Protein AF-A0A5E4B101-F1 (afdb_monomer_lite)

Organism: Marmota monax (NCBI:txid9995)

Foldseek 3Di:
DVVVVVVVVVVVVVVVVVVVVVVVVVVVVVVVVVVVVVVVVVVVVVVVVVVVVVVVVVVVVVVVVVVVVVVVLVVVLVVQLVVVVVVLVVQQVCVVVVNDPHDDDEDDPDDPPDPHYSVVVVVVVVVVD

Structure (mmCIF, N/CA/C/O backbone):
data_AF-A0A5E4B101-F1
#
_entry.id   AF-A0A5E4B101-F1
#
loop_
_atom_site.group_PDB
_atom_site.id
_atom_site.type_symbol
_atom_site.label_atom_id
_atom_site.label_alt_id
_atom_site.label_comp_id
_atom_site.label_asym_id
_atom_site.label_entity_id
_atom_site.label_seq_id
_atom_site.pdbx_PDB_ins_code
_atom_site.Cartn_x
_atom_site.Cartn_y
_atom_site.Cartn_z
_atom_site.occupancy
_atom_site.B_iso_or_equiv
_atom_site.auth_seq_id
_atom_site.auth_comp_id
_atom_site.auth_asym_id
_atom_site.auth_atom_id
_atom_site.pdbx_PDB_model_num
ATOM 1 N N . MET A 1 1 ? -40.499 -7.608 76.705 1.00 56.25 1 MET A N 1
ATOM 2 C CA . MET A 1 1 ? -39.881 -8.618 75.822 1.00 56.25 1 MET A CA 1
ATOM 3 C C . MET A 1 1 ? -40.476 -8.658 74.412 1.00 56.25 1 MET A C 1
ATOM 5 O O . MET A 1 1 ? -39.725 -8.412 73.486 1.00 56.25 1 MET A O 1
ATOM 9 N N . THR A 1 2 ? -41.776 -8.903 74.191 1.00 72.38 2 THR A N 1
ATOM 10 C CA . THR A 1 2 ? -42.347 -9.002 72.820 1.00 72.38 2 THR A CA 1
ATOM 11 C C . THR A 1 2 ? -42.351 -7.686 72.033 1.00 72.38 2 THR A C 1
ATOM 13 O O . THR A 1 2 ? -41.928 -7.668 70.885 1.00 72.38 2 THR A O 1
ATOM 16 N N . LYS A 1 3 ? -42.732 -6.563 72.658 1.00 76.56 3 LYS A N 1
ATOM 17 C CA . LYS A 1 3 ? -42.756 -5.248 71.983 1.00 76.56 3 LYS A CA 1
ATOM 18 C C . LYS A 1 3 ? -41.372 -4.736 71.573 1.00 76.56 3 LYS A C 1
ATOM 20 O O . LYS A 1 3 ? -41.227 -4.148 70.511 1.00 76.56 3 LYS A O 1
ATOM 25 N N . GLU A 1 4 ? -40.358 -4.956 72.405 1.00 79.75 4 GLU A N 1
ATOM 26 C CA . GLU A 1 4 ? -38.982 -4.528 72.112 1.00 79.75 4 GLU A CA 1
ATOM 27 C C . GLU A 1 4 ? -38.409 -5.320 70.933 1.00 79.75 4 GLU A C 1
ATOM 29 O O . GLU A 1 4 ? -37.844 -4.733 70.014 1.00 79.75 4 GLU A O 1
ATOM 34 N N . PHE A 1 5 ? -38.661 -6.631 70.900 1.00 84.88 5 PHE A N 1
ATOM 35 C CA . PHE A 1 5 ? -38.284 -7.489 69.780 1.00 84.88 5 PHE A CA 1
ATOM 36 C C . PHE A 1 5 ? -38.975 -7.078 68.470 1.00 84.88 5 PHE A C 1
ATOM 38 O O . PHE A 1 5 ? -38.317 -6.950 67.442 1.00 84.88 5 PHE A O 1
ATOM 45 N N . GLU A 1 6 ? -40.278 -6.788 68.497 1.00 86.81 6 GLU A N 1
ATOM 46 C CA . GLU A 1 6 ? -41.008 -6.288 67.322 1.00 86.81 6 GLU A CA 1
ATOM 47 C C . GLU A 1 6 ? -40.441 -4.953 66.810 1.00 86.81 6 GLU A C 1
ATOM 49 O O . GLU A 1 6 ? -40.300 -4.759 65.600 1.00 86.81 6 GLU A O 1
ATOM 54 N N . THR A 1 7 ? -40.046 -4.046 67.713 1.00 87.94 7 THR A N 1
ATOM 55 C CA . THR A 1 7 ? -39.425 -2.774 67.313 1.00 87.94 7 THR A CA 1
ATOM 56 C C . THR A 1 7 ? -38.024 -2.946 66.726 1.00 87.94 7 THR A C 1
ATOM 58 O O . THR A 1 7 ? -37.683 -2.257 65.766 1.00 87.94 7 THR A O 1
ATOM 61 N N . GLU A 1 8 ? -37.219 -3.865 67.261 1.00 88.12 8 GLU A N 1
ATOM 62 C CA . GLU A 1 8 ? -35.895 -4.214 66.730 1.00 88.12 8 GLU A CA 1
ATOM 63 C C . GLU A 1 8 ? -36.005 -4.816 65.322 1.00 88.12 8 GLU A C 1
ATOM 65 O O . GLU A 1 8 ? -35.317 -4.376 64.399 1.00 88.12 8 GLU A O 1
ATOM 70 N N . VAL A 1 9 ? -36.934 -5.757 65.125 1.00 91.19 9 VAL A N 1
ATOM 71 C CA . VAL A 1 9 ? -37.197 -6.377 63.818 1.00 91.19 9 VAL A CA 1
ATOM 72 C C . VAL A 1 9 ? -37.656 -5.335 62.798 1.00 91.19 9 VAL A C 1
ATOM 74 O O . VAL A 1 9 ? -37.149 -5.315 61.676 1.00 91.19 9 VAL A O 1
ATOM 77 N N . SER A 1 10 ? -38.558 -4.426 63.180 1.00 91.12 10 SER A N 1
ATOM 78 C CA . SER A 1 10 ? -39.012 -3.352 62.290 1.00 91.12 10 SER A CA 1
ATOM 79 C C . SER A 1 10 ? -37.872 -2.410 61.893 1.00 91.12 10 SER A C 1
ATOM 81 O O . SER A 1 10 ? -37.790 -2.019 60.730 1.00 91.12 10 SER A O 1
ATOM 83 N N . LYS A 1 11 ? -36.976 -2.058 62.825 1.00 92.31 11 LYS A N 1
ATOM 84 C CA . LYS A 1 11 ? -35.799 -1.224 62.527 1.00 92.31 11 LYS A CA 1
ATOM 85 C C . LYS A 1 11 ? -34.846 -1.920 61.560 1.00 92.31 11 LYS A C 1
ATOM 87 O O . LYS A 1 11 ? -34.410 -1.298 60.596 1.00 92.31 11 LYS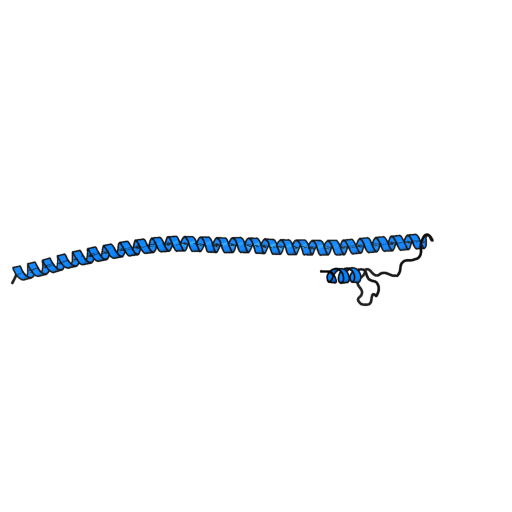 A O 1
ATOM 92 N N . LEU A 1 12 ? -34.569 -3.207 61.775 1.00 92.50 12 LEU A N 1
ATOM 93 C CA . LEU A 1 12 ? -33.727 -4.012 60.884 1.00 92.50 12 LEU A CA 1
ATOM 94 C C . LEU A 1 12 ? -34.311 -4.105 59.471 1.00 92.50 12 LEU A C 1
ATOM 96 O O . LEU A 1 12 ? -33.586 -3.936 58.493 1.00 92.50 12 LEU A O 1
ATOM 100 N N . GLN A 1 13 ? -35.623 -4.318 59.345 1.00 92.19 13 GLN A N 1
ATOM 101 C CA . GLN A 1 13 ? -36.295 -4.336 58.044 1.00 92.19 13 GLN A CA 1
ATOM 102 C C . GLN A 1 13 ? -36.199 -2.983 57.335 1.00 92.19 13 GLN A C 1
ATOM 104 O O . GLN A 1 13 ? -35.912 -2.925 56.141 1.00 92.19 13 GLN A O 1
ATOM 109 N N . GLN A 1 14 ? -36.402 -1.888 58.066 1.00 93.50 14 GLN A N 1
ATOM 110 C CA . GLN A 1 14 ? -36.342 -0.539 57.511 1.00 93.50 14 GLN A CA 1
ATOM 111 C C . GLN A 1 14 ? -34.921 -0.174 57.056 1.00 93.50 14 GLN A C 1
ATOM 113 O O . GLN A 1 14 ? -34.746 0.371 55.967 1.00 93.50 14 GLN A O 1
ATOM 118 N N . GLN A 1 15 ? -33.910 -0.568 57.833 1.00 93.75 15 GLN A N 1
ATOM 119 C CA . GLN A 1 15 ? -32.498 -0.435 57.479 1.00 93.75 15 GLN A CA 1
ATOM 120 C C . GLN A 1 15 ? -32.153 -1.239 56.214 1.00 93.75 15 GLN A C 1
ATOM 122 O O . GLN A 1 15 ? -31.582 -0.692 55.272 1.00 93.75 15 GLN A O 1
ATOM 127 N N . ALA A 1 16 ? -32.592 -2.500 56.131 1.00 93.25 16 ALA A N 1
ATOM 128 C CA . ALA A 1 16 ? -32.376 -3.349 54.959 1.00 93.25 16 ALA A CA 1
ATOM 129 C C . ALA A 1 16 ? -33.061 -2.811 53.687 1.00 93.25 16 ALA A C 1
ATOM 131 O O . ALA A 1 16 ? -32.557 -3.006 52.577 1.00 93.25 16 ALA A O 1
ATOM 132 N N . ILE A 1 17 ? -34.205 -2.129 53.821 1.00 94.69 17 ILE A N 1
ATOM 133 C CA . ILE A 1 17 ? -34.883 -1.454 52.704 1.00 94.69 17 ILE A CA 1
ATOM 134 C C . ILE A 1 17 ? -34.060 -0.255 52.224 1.00 94.69 17 ILE A C 1
ATOM 136 O O . ILE A 1 17 ? -33.865 -0.108 51.018 1.00 94.69 17 ILE A O 1
ATOM 140 N N . ILE A 1 18 ? -33.563 0.577 53.143 1.00 94.00 18 ILE A N 1
ATOM 141 C CA . ILE A 1 18 ? -32.734 1.746 52.813 1.00 94.00 18 ILE A CA 1
ATOM 142 C C . ILE A 1 18 ? -31.443 1.307 52.112 1.00 94.00 18 ILE A C 1
ATOM 144 O O . ILE A 1 18 ? -31.097 1.852 51.065 1.00 94.00 18 ILE A O 1
ATOM 148 N N . GLU A 1 19 ? -30.772 0.278 52.629 1.00 93.69 19 GLU A N 1
ATOM 149 C CA . GLU A 1 19 ? -29.553 -0.273 52.027 1.00 93.69 19 GLU A CA 1
ATOM 150 C C . GLU A 1 19 ? -29.812 -0.866 50.637 1.00 93.69 19 GLU A C 1
ATOM 152 O O . GLU A 1 19 ? -29.058 -0.597 49.702 1.00 93.69 19 GLU A O 1
ATOM 157 N N . ASN A 1 20 ? -30.920 -1.590 50.443 1.00 94.38 20 ASN A N 1
ATOM 158 C CA . ASN A 1 20 ? -31.303 -2.076 49.114 1.00 94.38 20 ASN A CA 1
ATOM 159 C C . ASN A 1 20 ? -31.615 -0.941 48.133 1.00 94.38 20 ASN A C 1
ATOM 161 O O . ASN A 1 20 ? -31.292 -1.044 46.950 1.00 94.38 20 ASN A O 1
ATOM 165 N N . GLN A 1 21 ? -32.261 0.133 48.590 1.00 93.94 21 GLN A N 1
ATOM 166 C CA . GLN A 1 21 ? -32.548 1.296 47.748 1.00 93.94 21 GLN A CA 1
ATOM 167 C C . GLN A 1 21 ? -31.261 2.021 47.343 1.00 93.94 21 GLN A C 1
ATOM 169 O O . GLN A 1 21 ? -31.102 2.362 46.170 1.00 93.94 21 GLN A O 1
ATOM 174 N N . ALA A 1 22 ? -30.324 2.194 48.279 1.00 93.81 22 ALA A N 1
ATOM 175 C CA . ALA A 1 22 ? -29.003 2.743 47.991 1.00 93.81 22 ALA A CA 1
ATOM 176 C C . ALA A 1 22 ? -28.238 1.862 46.987 1.00 93.81 22 ALA A C 1
ATOM 178 O O . ALA A 1 22 ? -27.757 2.368 45.972 1.00 93.81 22 ALA A O 1
ATOM 179 N N . GLY A 1 23 ? -28.227 0.542 47.204 1.00 94.69 23 GLY A N 1
ATOM 180 C CA . GLY A 1 23 ? -27.598 -0.427 46.304 1.00 94.69 23 GLY A CA 1
ATOM 181 C C . GLY A 1 23 ? -28.196 -0.418 44.894 1.00 94.69 23 GLY A C 1
ATOM 182 O O . GLY A 1 23 ? -27.457 -0.437 43.912 1.00 94.69 23 GLY A O 1
ATOM 183 N N . ARG A 1 24 ? -29.526 -0.300 44.757 1.00 95.62 24 ARG A N 1
ATOM 184 C CA . ARG A 1 24 ? -30.178 -0.128 43.443 1.00 95.62 24 ARG A CA 1
ATOM 185 C C . ARG A 1 24 ? -29.699 1.136 42.730 1.00 95.62 24 ARG A C 1
ATOM 187 O O . ARG A 1 24 ? -29.355 1.071 41.555 1.00 95.62 24 ARG A O 1
ATOM 194 N N . GLY A 1 25 ? -29.605 2.255 43.448 1.00 95.94 25 GLY A N 1
ATOM 195 C CA . GLY A 1 25 ? -29.112 3.509 42.879 1.00 95.94 25 GLY A CA 1
ATOM 196 C C . GLY A 1 25 ? -27.656 3.433 42.402 1.00 95.94 25 GLY A C 1
ATOM 197 O O . GLY A 1 25 ? -27.294 4.077 41.418 1.00 95.94 25 GLY A O 1
ATOM 198 N N . GLU A 1 26 ? -26.809 2.647 43.065 1.00 96.31 26 GLU A N 1
ATOM 199 C CA . GLU A 1 26 ? -25.437 2.391 42.610 1.00 96.31 26 GLU A CA 1
ATOM 200 C C . GLU A 1 26 ? -25.390 1.490 41.374 1.00 96.31 26 GLU A C 1
ATOM 202 O O . GLU A 1 26 ? -24.656 1.792 40.431 1.00 96.31 26 GLU A O 1
ATOM 207 N N . ILE A 1 27 ? -26.210 0.436 41.337 1.00 97.06 27 ILE A N 1
ATOM 208 C CA . ILE A 1 27 ? -26.331 -0.448 40.171 1.00 97.06 27 ILE A CA 1
ATOM 209 C C . ILE A 1 27 ? -26.748 0.354 38.933 1.00 97.06 27 ILE A C 1
ATOM 211 O O . ILE A 1 27 ? -26.112 0.221 37.887 1.00 97.06 27 ILE A O 1
ATOM 215 N N . ASP A 1 28 ? -27.741 1.237 39.052 1.00 97.00 28 ASP A N 1
ATOM 216 C CA . ASP A 1 28 ? -28.213 2.065 37.936 1.00 97.00 28 ASP A CA 1
ATOM 217 C C . ASP A 1 28 ? -27.109 3.001 37.411 1.00 97.00 28 ASP A C 1
ATOM 219 O O . ASP A 1 28 ? -26.917 3.145 36.198 1.00 97.00 28 ASP A O 1
ATOM 223 N N . LYS A 1 29 ? -26.314 3.597 38.313 1.00 96.94 29 LYS A N 1
ATOM 224 C CA . LYS A 1 29 ? -25.160 4.434 37.940 1.00 96.94 29 LYS A CA 1
ATOM 225 C C . LYS A 1 29 ? -24.091 3.630 37.205 1.00 96.94 29 LYS A C 1
ATOM 227 O O . LYS A 1 29 ? -23.571 4.096 36.190 1.00 96.94 29 LYS A O 1
ATOM 232 N N . LEU A 1 30 ? -23.765 2.434 37.697 1.00 97.75 30 LEU A N 1
ATOM 233 C CA . LEU A 1 30 ? -22.778 1.553 37.070 1.00 97.75 30 LEU A CA 1
ATOM 234 C C . LEU A 1 30 ? -23.245 1.079 35.691 1.00 97.75 30 LEU A C 1
ATOM 236 O O . LEU A 1 30 ? -22.461 1.108 34.744 1.00 97.75 30 LEU A O 1
ATOM 240 N N . GLN A 1 31 ? -24.523 0.719 35.547 1.00 97.75 31 GLN A N 1
ATOM 241 C CA . GLN A 1 31 ? -25.110 0.363 34.254 1.00 97.75 31 GLN A CA 1
ATOM 242 C C . GLN A 1 31 ? -25.048 1.530 33.265 1.00 97.75 31 GLN A C 1
ATOM 244 O O . GLN A 1 31 ? -24.680 1.335 32.105 1.00 97.75 31 GLN A O 1
ATOM 249 N N . HIS A 1 32 ? -25.346 2.752 33.710 1.00 97.62 32 HIS A N 1
ATOM 250 C CA . HIS A 1 32 ? -25.237 3.932 32.857 1.00 97.62 32 HIS A CA 1
ATOM 251 C C . HIS A 1 32 ? -23.790 4.201 32.418 1.00 97.62 32 HIS A C 1
ATOM 253 O O . HIS A 1 32 ? -23.530 4.441 31.237 1.00 97.62 32 HIS A O 1
ATOM 259 N N . LEU A 1 33 ? -22.832 4.111 33.345 1.00 98.06 33 LEU A N 1
ATOM 260 C CA . LEU A 1 33 ? -21.409 4.282 33.045 1.00 98.06 33 LEU A CA 1
ATOM 261 C C . LEU A 1 33 ? -20.937 3.229 32.034 1.00 98.06 33 LEU A C 1
ATOM 263 O O . LEU A 1 33 ? -20.278 3.577 31.051 1.00 98.06 33 LEU A O 1
ATOM 267 N N . LEU A 1 34 ? -21.336 1.968 32.214 1.00 98.12 34 LEU A N 1
ATOM 268 C CA . LEU A 1 34 ? -21.021 0.886 31.285 1.00 98.12 34 LEU A CA 1
ATOM 269 C C . LEU A 1 34 ? -21.534 1.192 29.870 1.00 98.12 34 LEU A C 1
ATOM 271 O O . LEU A 1 34 ? -20.766 1.123 28.914 1.00 98.12 34 LEU A O 1
ATOM 275 N N . GLN A 1 35 ? -22.784 1.646 29.733 1.00 97.88 35 GLN A N 1
ATOM 276 C CA . GLN A 1 35 ? -23.349 2.035 28.435 1.00 97.88 35 GLN A CA 1
ATOM 277 C C . GLN A 1 35 ? -22.572 3.177 27.762 1.00 97.88 35 GLN A C 1
ATOM 279 O O . GLN A 1 35 ? -22.417 3.194 26.537 1.00 97.88 35 GLN A O 1
ATOM 284 N N . LEU A 1 36 ? -22.095 4.156 28.536 1.00 97.81 36 LEU A N 1
ATOM 285 C CA . LEU A 1 36 ? -21.259 5.237 28.009 1.00 97.81 36 LEU A CA 1
ATOM 286 C C . LEU A 1 36 ? -19.904 4.705 27.531 1.00 97.81 36 LEU A C 1
ATOM 288 O O . LEU A 1 36 ? -19.458 5.073 26.441 1.00 97.81 36 LEU A O 1
ATOM 292 N N . LYS A 1 37 ? -19.286 3.799 28.297 1.00 98.06 37 LYS A N 1
ATOM 293 C CA . LYS A 1 37 ? -18.019 3.160 27.924 1.00 98.06 37 LYS A CA 1
ATOM 294 C C . LYS A 1 37 ? -18.151 2.285 26.683 1.00 98.06 37 LYS A C 1
ATOM 296 O O . LYS A 1 37 ? -17.290 2.360 25.810 1.00 98.06 37 LYS A O 1
ATOM 301 N N . ASP A 1 38 ? -19.251 1.559 26.525 1.00 98.19 38 ASP A N 1
ATOM 302 C CA . ASP A 1 38 ? -19.522 0.789 25.308 1.00 98.19 38 ASP A CA 1
ATOM 303 C C . ASP A 1 38 ? -19.675 1.689 24.075 1.00 98.19 38 ASP A C 1
ATOM 305 O O . ASP A 1 38 ? -19.158 1.385 22.996 1.00 98.19 38 ASP A O 1
ATOM 309 N N . LYS A 1 39 ? -20.343 2.842 24.214 1.00 98.00 39 LYS A N 1
ATOM 310 C CA . LYS A 1 39 ? -20.458 3.828 23.125 1.00 98.00 39 LYS A CA 1
ATOM 311 C C . LYS A 1 39 ? -19.099 4.402 22.734 1.00 98.00 39 LYS A C 1
ATOM 313 O O . LYS A 1 39 ? -18.816 4.525 21.542 1.00 98.00 39 LYS A O 1
ATOM 318 N N . GLU A 1 40 ? -18.271 4.746 23.715 1.00 97.94 40 GLU A N 1
ATOM 319 C CA . GLU A 1 40 ? -16.906 5.230 23.496 1.00 97.94 40 GLU A CA 1
ATOM 320 C C . GLU A 1 40 ? -16.054 4.164 22.792 1.00 97.94 40 GLU A C 1
ATOM 322 O O . GLU A 1 40 ? -15.464 4.430 21.744 1.00 97.94 40 GLU A O 1
ATOM 327 N N . MET A 1 41 ? -16.098 2.925 23.280 1.00 97.75 41 MET A N 1
ATOM 328 C CA . MET A 1 41 ? -15.404 1.783 22.689 1.00 97.75 41 MET A CA 1
ATOM 329 C C . MET A 1 41 ? -15.816 1.550 21.232 1.00 97.75 41 MET A C 1
ATOM 331 O O . MET A 1 41 ? -14.975 1.325 20.363 1.00 97.75 41 MET A O 1
ATOM 335 N N . ASN A 1 42 ? -17.109 1.650 20.926 1.00 98.25 42 ASN A N 1
ATOM 336 C CA . ASN A 1 42 ? -17.601 1.510 19.557 1.00 98.25 42 ASN A CA 1
ATOM 337 C C . ASN A 1 42 ? -17.090 2.621 18.631 1.00 98.25 42 ASN A C 1
ATOM 339 O O . ASN A 1 42 ? -16.829 2.360 17.456 1.00 98.25 42 ASN A O 1
ATOM 343 N N . ARG A 1 43 ? -16.912 3.847 19.137 1.00 98.19 43 ARG A N 1
ATOM 344 C CA . ARG A 1 43 ? -16.289 4.937 18.369 1.00 98.19 43 ARG A CA 1
ATOM 345 C C . ARG A 1 43 ? -14.817 4.647 18.096 1.00 98.19 43 ARG A C 1
ATOM 347 O O . ARG A 1 43 ? -14.395 4.769 16.950 1.00 98.19 43 ARG A O 1
ATOM 354 N N . VAL A 1 44 ? -14.071 4.192 19.104 1.00 98.38 44 VAL A N 1
ATOM 355 C CA . VAL A 1 44 ? -12.654 3.815 18.952 1.00 98.38 44 VAL A CA 1
ATOM 356 C C . VAL A 1 44 ? -12.492 2.682 17.939 1.00 98.38 44 VAL A C 1
ATOM 358 O O . VAL A 1 44 ? -11.660 2.782 17.043 1.00 98.38 44 VAL A O 1
ATOM 361 N N . LYS A 1 45 ? -13.331 1.641 18.007 1.00 98.50 45 LYS A N 1
ATOM 362 C CA . LYS A 1 45 ? -13.314 0.529 17.041 1.00 98.50 45 LYS A CA 1
ATOM 363 C C . LYS A 1 45 ? -13.558 0.999 15.606 1.00 98.50 45 LYS A C 1
ATOM 365 O O . LYS A 1 45 ? -12.865 0.553 14.696 1.00 98.50 45 LYS A O 1
ATOM 370 N N . LYS A 1 46 ? -14.522 1.904 15.398 1.00 98.44 46 LYS A N 1
ATOM 371 C CA . LYS A 1 46 ? -14.787 2.491 14.075 1.00 98.44 46 LYS A CA 1
ATOM 372 C C . LYS A 1 46 ? -13.595 3.298 13.570 1.00 98.44 46 LYS A C 1
ATOM 374 O O . LYS A 1 46 ? -13.202 3.124 12.426 1.00 98.44 46 LYS A O 1
ATOM 379 N N . LEU A 1 47 ? -13.001 4.125 14.428 1.00 98.56 47 LEU A N 1
ATOM 380 C CA . LEU A 1 47 ? -11.827 4.915 14.066 1.00 98.56 47 LEU A CA 1
ATOM 381 C C . LEU A 1 47 ? -10.639 4.021 13.692 1.00 98.56 47 LEU A C 1
ATOM 383 O O . LEU A 1 47 ? -10.024 4.229 12.654 1.00 98.56 47 LEU A O 1
ATOM 387 N N . ALA A 1 48 ? -10.356 2.994 14.495 1.00 98.56 48 ALA A N 1
ATOM 388 C CA . ALA A 1 48 ? -9.285 2.042 14.214 1.00 98.56 48 ALA A CA 1
ATOM 389 C C . ALA A 1 48 ? -9.497 1.325 12.874 1.00 98.56 48 ALA A C 1
ATOM 391 O O . ALA A 1 48 ? -8.550 1.171 12.106 1.00 98.56 48 ALA A O 1
ATOM 392 N N . LYS A 1 49 ? -10.741 0.931 12.570 1.00 98.44 49 LYS A N 1
ATOM 393 C CA . LYS A 1 49 ? -11.080 0.346 11.272 1.00 98.44 49 LYS A CA 1
ATOM 394 C C . LYS A 1 49 ? -10.821 1.328 10.127 1.00 98.44 49 LYS A C 1
ATOM 396 O O . LYS A 1 49 ? -10.143 0.954 9.182 1.00 98.44 49 LYS A O 1
ATOM 401 N N . ASN A 1 50 ? -11.295 2.569 10.236 1.00 98.50 50 ASN A N 1
ATOM 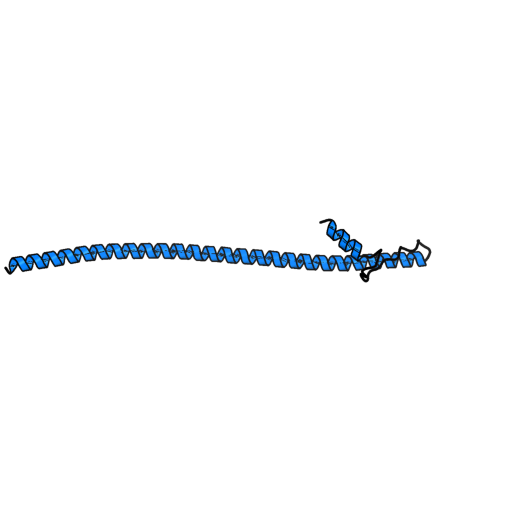402 C CA . ASN A 1 50 ? -11.089 3.578 9.194 1.00 98.50 50 ASN A CA 1
ATOM 403 C C . ASN A 1 50 ? -9.598 3.818 8.920 1.00 98.50 50 ASN A C 1
ATOM 405 O O . ASN A 1 50 ? -9.191 3.823 7.768 1.00 98.50 50 ASN A O 1
ATOM 409 N N . ILE A 1 51 ? -8.775 3.927 9.969 1.00 98.38 51 ILE A N 1
ATOM 410 C CA . ILE A 1 51 ? -7.319 4.092 9.826 1.00 98.38 51 ILE A CA 1
AT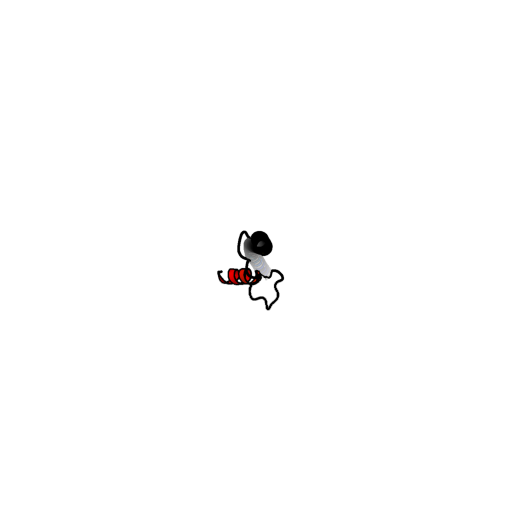OM 411 C C . ILE A 1 51 ? -6.698 2.905 9.076 1.00 98.38 51 ILE A C 1
ATOM 413 O O . ILE A 1 51 ? -5.822 3.092 8.233 1.00 98.38 51 ILE A O 1
ATOM 417 N N . LEU A 1 52 ? -7.126 1.676 9.380 1.00 98.62 52 LEU A N 1
ATOM 418 C CA . LEU A 1 52 ? -6.636 0.485 8.682 1.00 98.62 52 LEU A CA 1
ATOM 419 C C . LEU A 1 52 ? -7.080 0.456 7.217 1.00 98.62 52 LEU A C 1
ATOM 421 O O . LEU A 1 52 ? -6.274 0.105 6.354 1.00 98.62 52 LEU A O 1
ATOM 425 N N . ASP A 1 53 ? -8.327 0.830 6.941 1.00 98.44 53 ASP A N 1
ATOM 426 C CA . ASP A 1 53 ? -8.881 0.876 5.589 1.00 98.44 53 ASP A CA 1
ATOM 427 C C . ASP A 1 53 ? -8.139 1.931 4.741 1.00 98.44 53 ASP A C 1
ATOM 429 O O . ASP A 1 53 ? -7.623 1.599 3.674 1.00 98.44 53 ASP A O 1
ATOM 433 N N . GLU A 1 54 ? -7.968 3.152 5.262 1.00 98.44 54 GLU A N 1
ATOM 434 C CA . GLU A 1 54 ? -7.208 4.238 4.621 1.00 98.44 54 GLU A CA 1
ATOM 435 C C . GLU A 1 54 ? -5.744 3.845 4.383 1.00 98.44 54 GLU A C 1
ATOM 437 O O . GLU A 1 54 ? -5.217 4.013 3.282 1.00 98.44 54 GLU A O 1
ATOM 442 N N . ARG A 1 55 ? -5.075 3.253 5.385 1.00 98.56 55 ARG A N 1
ATOM 443 C CA . ARG A 1 55 ? -3.697 2.764 5.226 1.00 98.56 55 ARG A CA 1
ATOM 444 C C . ARG A 1 55 ? -3.606 1.718 4.117 1.00 98.56 55 ARG A C 1
ATOM 446 O O . ARG A 1 55 ? -2.693 1.777 3.297 1.00 98.56 55 ARG A O 1
ATOM 453 N N . THR A 1 56 ? -4.541 0.773 4.088 1.00 98.50 56 THR A N 1
ATOM 454 C CA . THR A 1 56 ? -4.568 -0.291 3.077 1.00 98.50 56 THR A CA 1
ATOM 455 C C . THR A 1 56 ? -4.767 0.284 1.675 1.00 98.50 56 THR A C 1
ATOM 457 O O . THR A 1 56 ? -4.144 -0.185 0.723 1.00 98.50 56 THR A O 1
ATOM 460 N N . GLU A 1 57 ? -5.620 1.297 1.528 1.00 98.44 57 GLU A N 1
ATOM 461 C CA . GLU A 1 57 ? -5.838 1.988 0.257 1.00 98.44 57 GLU A CA 1
ATOM 462 C C . GLU A 1 57 ? -4.564 2.688 -0.230 1.00 98.44 57 GLU A C 1
ATOM 464 O O . GLU A 1 57 ? -4.149 2.494 -1.374 1.00 98.44 57 GLU A O 1
ATOM 469 N N . VAL A 1 58 ? -3.891 3.423 0.658 1.00 98.50 58 VAL A N 1
ATOM 470 C CA . VAL A 1 58 ? -2.632 4.115 0.351 1.00 98.50 58 VAL A CA 1
ATOM 471 C C . VAL A 1 58 ? -1.524 3.128 -0.030 1.00 98.50 58 VAL A C 1
ATOM 473 O O . VAL A 1 58 ? -0.802 3.348 -1.003 1.00 98.50 58 VAL A O 1
ATOM 476 N N . GLU A 1 59 ? -1.398 2.013 0.690 1.00 98.56 59 GLU A N 1
ATOM 477 C CA . GLU A 1 59 ? -0.421 0.967 0.368 1.00 98.56 59 GLU A CA 1
ATOM 478 C C . GLU A 1 59 ? -0.670 0.358 -1.015 1.00 98.56 59 GLU A C 1
ATOM 480 O O . GLU A 1 59 ? 0.271 0.203 -1.796 1.00 98.56 59 GLU A O 1
ATOM 485 N N . ARG A 1 60 ? -1.932 0.066 -1.357 1.00 98.50 60 ARG A N 1
ATOM 486 C CA . ARG A 1 60 ? -2.298 -0.424 -2.695 1.00 98.50 60 ARG A CA 1
ATOM 487 C C . ARG A 1 60 ? -1.965 0.594 -3.775 1.00 98.50 60 ARG A C 1
ATOM 489 O O . ARG A 1 60 ? -1.332 0.230 -4.760 1.00 98.50 60 ARG A O 1
ATOM 496 N N . PHE A 1 61 ? -2.309 1.862 -3.557 1.00 98.50 61 PHE A N 1
ATOM 497 C CA . PHE A 1 61 ? -1.983 2.938 -4.487 1.00 98.50 61 PHE A CA 1
ATOM 498 C C . PHE A 1 61 ? -0.477 3.009 -4.774 1.00 98.50 61 PHE A C 1
ATOM 500 O O . PHE A 1 61 ? -0.071 3.060 -5.935 1.00 98.50 61 PHE A O 1
ATOM 507 N N . PHE A 1 62 ? 0.367 2.961 -3.738 1.00 98.56 62 PHE A N 1
ATOM 508 C CA . PHE A 1 62 ? 1.817 2.991 -3.931 1.00 98.56 62 PHE A CA 1
ATOM 509 C C . PHE A 1 62 ? 2.344 1.750 -4.651 1.00 98.56 62 PHE A C 1
ATOM 511 O O . PHE A 1 62 ? 3.205 1.879 -5.522 1.00 98.56 62 PHE A O 1
ATOM 518 N N . LEU A 1 63 ? 1.835 0.560 -4.327 1.00 98.56 63 LEU A N 1
ATOM 519 C CA . LEU A 1 63 ? 2.225 -0.670 -5.019 1.00 98.56 63 LEU A CA 1
ATOM 520 C C . LEU A 1 63 ? 1.854 -0.623 -6.505 1.00 98.56 63 LEU A C 1
ATOM 522 O O . LEU A 1 63 ? 2.682 -0.968 -7.351 1.00 98.56 63 LEU A O 1
ATOM 526 N N . ASP A 1 64 ? 0.656 -0.138 -6.826 1.00 98.50 64 ASP A N 1
ATOM 527 C CA . ASP A 1 64 ? 0.190 0.011 -8.202 1.00 98.50 64 ASP A CA 1
ATOM 528 C C . ASP A 1 64 ? 1.016 1.055 -8.959 1.00 98.50 64 ASP A C 1
ATOM 530 O O . ASP A 1 64 ? 1.447 0.805 -10.087 1.00 98.50 64 ASP A O 1
ATOM 534 N N . ALA A 1 65 ? 1.315 2.197 -8.335 1.00 98.44 65 ALA A N 1
ATOM 535 C CA . ALA A 1 65 ? 2.164 3.228 -8.924 1.00 98.44 65 ALA A CA 1
ATOM 536 C C . ALA A 1 65 ? 3.583 2.703 -9.202 1.00 98.44 65 ALA A C 1
ATOM 538 O O . ALA A 1 65 ? 4.098 2.862 -10.310 1.00 98.44 65 ALA A O 1
ATOM 539 N N . LEU A 1 66 ? 4.202 2.010 -8.239 1.00 98.25 66 LEU A N 1
ATOM 540 C CA . LEU A 1 66 ? 5.516 1.384 -8.420 1.00 98.25 66 LEU A CA 1
ATOM 541 C C . LEU A 1 66 ? 5.490 0.327 -9.527 1.00 98.25 66 LEU A C 1
ATOM 543 O O . LEU A 1 66 ? 6.425 0.245 -10.330 1.00 98.25 66 LEU A O 1
ATOM 547 N N . HIS A 1 67 ? 4.417 -0.462 -9.609 1.00 98.06 67 HIS A N 1
ATOM 548 C CA . HIS A 1 67 ? 4.236 -1.423 -10.688 1.00 98.06 67 HIS A CA 1
ATOM 549 C C . HIS A 1 67 ? 4.158 -0.724 -12.049 1.00 98.06 67 HIS A C 1
ATOM 551 O O . HIS A 1 67 ? 4.870 -1.112 -12.976 1.00 98.06 67 HIS A O 1
ATOM 557 N N . GLN A 1 68 ? 3.346 0.327 -12.173 1.00 98.12 68 GLN A N 1
ATOM 558 C CA . GLN A 1 68 ? 3.210 1.098 -13.410 1.00 98.12 68 GLN A CA 1
ATOM 559 C C . GLN A 1 68 ? 4.539 1.719 -13.843 1.00 98.12 68 GLN A C 1
ATOM 561 O O . GLN A 1 68 ? 4.938 1.552 -14.997 1.00 98.12 68 GLN A O 1
ATOM 566 N N . VAL A 1 69 ? 5.267 2.359 -12.923 1.00 97.25 69 VAL A N 1
ATOM 567 C CA . VAL A 1 69 ? 6.588 2.942 -13.205 1.00 97.25 69 VAL A CA 1
ATOM 568 C C . VAL A 1 69 ? 7.563 1.863 -13.675 1.00 97.25 69 VAL A C 1
ATOM 570 O O . VAL A 1 69 ? 8.240 2.041 -14.687 1.00 97.25 69 VAL A O 1
ATOM 573 N N . LYS A 1 70 ? 7.588 0.696 -13.019 1.00 96.56 70 LYS A N 1
ATOM 574 C CA . LYS A 1 70 ? 8.411 -0.440 -13.457 1.00 96.56 70 LYS A CA 1
ATOM 575 C C . LYS A 1 70 ? 8.079 -0.866 -14.891 1.00 96.56 70 LYS A C 1
ATOM 577 O O . LYS A 1 70 ? 8.998 -1.067 -15.686 1.00 96.56 70 LYS A O 1
ATOM 582 N N . GLN A 1 71 ? 6.797 -0.979 -15.244 1.00 97.81 71 GLN A N 1
ATOM 583 C CA . GLN A 1 71 ? 6.395 -1.322 -16.614 1.00 97.81 71 GLN A CA 1
ATOM 584 C C . GLN A 1 71 ? 6.815 -0.249 -17.620 1.00 97.81 71 GLN A C 1
ATOM 586 O O . GLN A 1 71 ? 7.353 -0.575 -18.678 1.00 97.81 71 GLN A O 1
ATOM 591 N N . GLN A 1 72 ? 6.634 1.029 -17.287 1.00 96.50 72 GLN A N 1
ATOM 592 C CA . GLN A 1 72 ? 7.051 2.139 -18.145 1.00 96.50 72 GLN A CA 1
ATOM 593 C C . GLN A 1 72 ? 8.564 2.147 -18.378 1.00 96.50 72 GLN A C 1
ATOM 595 O O . GLN A 1 72 ? 9.001 2.326 -19.514 1.00 96.50 72 GLN A O 1
ATOM 600 N N . ILE A 1 73 ? 9.368 1.878 -17.346 1.00 93.50 73 ILE A N 1
ATOM 601 C CA . ILE A 1 73 ? 10.825 1.754 -17.466 1.00 93.50 73 ILE A CA 1
ATOM 602 C C . ILE A 1 73 ? 11.193 0.614 -18.425 1.00 93.50 73 ILE A C 1
ATOM 604 O O . ILE A 1 73 ? 12.021 0.807 -19.316 1.00 93.50 73 ILE A O 1
ATOM 608 N N . LEU A 1 74 ? 10.569 -0.560 -18.289 1.00 93.81 74 LEU A N 1
ATOM 609 C CA . LEU A 1 74 ? 10.826 -1.698 -19.178 1.00 93.81 74 LEU A CA 1
ATOM 610 C C . LEU A 1 74 ? 10.466 -1.382 -20.636 1.00 93.81 74 LEU A C 1
ATOM 612 O O . LEU A 1 74 ? 11.250 -1.672 -21.545 1.00 93.81 74 LEU A O 1
ATOM 616 N N . LEU A 1 75 ? 9.308 -0.756 -20.861 1.00 96.06 75 LEU A N 1
ATOM 617 C CA . LEU A 1 75 ? 8.868 -0.334 -22.190 1.00 96.06 75 LEU A CA 1
ATOM 618 C C . LEU A 1 75 ? 9.809 0.713 -22.789 1.00 96.06 75 LEU A C 1
ATOM 620 O O . LEU A 1 75 ? 10.233 0.561 -23.934 1.00 96.06 75 LEU A O 1
ATOM 624 N N . SER A 1 76 ? 10.190 1.724 -22.007 1.00 93.75 76 SER A N 1
ATOM 625 C CA . SER A 1 76 ? 11.117 2.781 -22.418 1.00 93.75 76 SER A CA 1
ATOM 626 C C . SER A 1 76 ? 12.481 2.210 -22.813 1.00 93.75 76 SER A C 1
ATOM 628 O O . SER A 1 76 ? 12.968 2.479 -23.911 1.00 93.75 76 SER A O 1
ATOM 630 N N . ARG A 1 77 ? 13.060 1.317 -21.996 1.00 92.38 77 ARG A N 1
ATOM 631 C CA . ARG A 1 77 ? 14.334 0.637 -22.306 1.00 92.38 77 ARG A CA 1
ATOM 632 C C . ARG A 1 77 ? 14.256 -0.176 -23.592 1.00 92.38 77 ARG A C 1
ATOM 634 O O . ARG A 1 77 ? 15.157 -0.103 -24.429 1.00 92.38 77 ARG A O 1
ATOM 641 N N . LYS A 1 78 ? 13.173 -0.940 -23.774 1.00 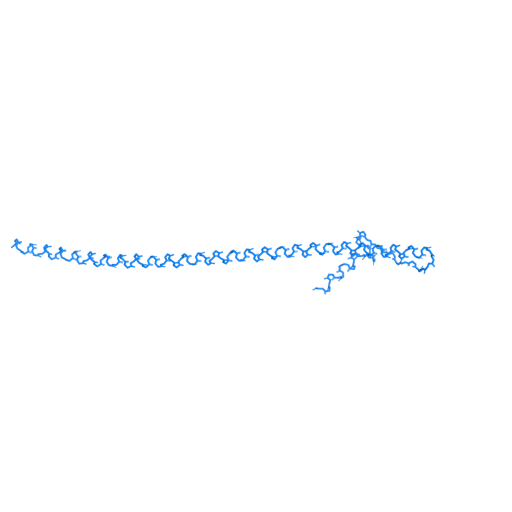93.75 78 LYS A N 1
ATOM 642 C CA . LYS A 1 78 ? 12.945 -1.725 -24.995 1.00 93.75 78 LYS A CA 1
ATOM 643 C C . LYS A 1 78 ? 12.843 -0.816 -26.220 1.00 93.75 78 LYS A C 1
ATOM 645 O O . LYS A 1 78 ? 13.474 -1.098 -27.237 1.00 93.75 78 LYS A O 1
ATOM 650 N N . HIS A 1 79 ? 12.078 0.265 -26.111 1.00 95.19 79 HIS A N 1
ATOM 651 C CA . HIS A 1 79 ? 11.870 1.218 -27.193 1.00 95.19 79 HIS A CA 1
ATOM 652 C C . HIS A 1 79 ? 13.163 1.948 -27.571 1.00 95.19 79 HIS A C 1
ATOM 654 O O . HIS A 1 79 ? 13.524 1.993 -28.745 1.00 95.19 79 HIS A O 1
ATOM 660 N N . TYR A 1 80 ? 13.914 2.430 -26.579 1.00 94.12 80 TYR A N 1
ATOM 661 C CA . TYR A 1 80 ? 15.212 3.065 -26.787 1.00 94.12 80 TYR A CA 1
ATOM 662 C C . TYR A 1 80 ? 16.181 2.141 -27.532 1.00 94.12 80 TYR A C 1
ATOM 664 O O . TYR A 1 80 ? 16.796 2.542 -28.520 1.00 94.12 80 TYR A O 1
ATOM 672 N N . LYS A 1 81 ? 16.264 0.872 -27.116 1.00 93.31 81 LYS A N 1
ATOM 673 C CA . LYS A 1 81 ? 17.103 -0.128 -27.781 1.00 93.31 81 LYS A CA 1
ATOM 674 C C . LYS A 1 81 ? 16.713 -0.350 -29.243 1.00 93.31 81 LYS A C 1
ATOM 676 O O . LYS A 1 81 ? 17.599 -0.449 -30.090 1.00 93.31 81 LYS A O 1
ATOM 681 N N . GLN A 1 82 ? 15.415 -0.406 -29.539 1.00 94.81 82 GLN A N 1
ATOM 682 C CA . GLN A 1 82 ? 14.912 -0.529 -30.911 1.00 94.81 82 GLN A CA 1
ATOM 683 C C . GLN A 1 82 ? 15.284 0.694 -31.755 1.00 94.81 82 GLN A C 1
ATOM 685 O O . GLN A 1 82 ? 15.901 0.537 -32.805 1.00 94.81 82 GLN A O 1
ATOM 690 N N . ILE A 1 83 ? 15.018 1.907 -31.260 1.00 95.44 83 ILE A N 1
ATOM 691 C CA . ILE A 1 83 ? 15.369 3.148 -31.966 1.00 95.44 83 ILE A CA 1
ATOM 692 C C . ILE A 1 83 ? 16.875 3.225 -32.229 1.00 95.44 83 ILE A C 1
ATOM 694 O O . ILE A 1 83 ? 17.294 3.554 -33.339 1.00 95.44 83 ILE A O 1
ATOM 698 N N . ALA A 1 84 ? 17.702 2.913 -31.229 1.00 94.06 84 ALA A N 1
ATOM 699 C CA . ALA A 1 84 ? 19.152 2.935 -31.375 1.00 94.06 84 ALA A CA 1
ATOM 700 C C . ALA A 1 84 ? 19.632 1.932 -32.441 1.00 94.06 84 ALA A C 1
ATOM 702 O O . ALA A 1 84 ? 20.527 2.251 -33.228 1.00 94.06 84 ALA A O 1
ATOM 703 N N . GLN A 1 85 ? 19.022 0.743 -32.496 1.00 94.44 85 GLN A N 1
ATOM 704 C CA . GLN A 1 85 ? 19.335 -0.283 -33.492 1.00 94.44 85 GLN A CA 1
ATOM 705 C C . GLN A 1 85 ? 18.942 0.170 -34.897 1.00 94.44 85 GLN A C 1
ATOM 707 O O . GLN A 1 85 ? 19.739 0.049 -35.830 1.00 94.44 85 GLN A O 1
ATOM 712 N N . ASP A 1 86 ? 17.748 0.732 -35.051 1.00 95.88 86 ASP A N 1
ATOM 713 C CA . ASP A 1 86 ? 17.254 1.215 -36.337 1.00 95.88 86 ASP A CA 1
ATOM 714 C C . ASP A 1 86 ? 18.095 2.385 -36.849 1.00 95.88 86 ASP A C 1
ATOM 716 O O . ASP A 1 86 ? 18.504 2.399 -38.014 1.00 95.88 86 ASP A O 1
ATOM 720 N N . ALA A 1 87 ? 18.440 3.328 -35.971 1.00 95.12 87 ALA A N 1
ATOM 721 C CA . ALA A 1 87 ? 19.319 4.443 -36.296 1.00 95.12 87 ALA A CA 1
ATOM 722 C C . ALA A 1 87 ? 20.711 3.964 -36.739 1.00 95.12 87 ALA A C 1
ATOM 724 O O . ALA A 1 87 ? 21.245 4.457 -37.739 1.00 95.12 87 ALA A O 1
ATOM 725 N N . PHE A 1 88 ? 21.286 2.977 -36.043 1.00 95.00 88 PHE A N 1
ATOM 726 C CA . PHE A 1 88 ? 22.551 2.352 -36.432 1.00 95.00 88 PHE A CA 1
ATOM 727 C C . PHE A 1 88 ? 22.447 1.678 -37.808 1.00 95.00 88 PHE A C 1
ATOM 729 O O . PHE A 1 88 ? 23.256 1.953 -38.695 1.00 95.00 88 PHE A O 1
ATOM 736 N N . ASN A 1 89 ? 21.402 0.880 -38.038 1.00 95.06 89 ASN A N 1
ATOM 737 C CA . ASN A 1 89 ? 21.166 0.188 -39.307 1.00 95.06 89 ASN A CA 1
ATOM 738 C C . ASN A 1 89 ? 20.956 1.159 -40.479 1.00 95.06 89 ASN A C 1
ATOM 740 O O . ASN A 1 89 ? 21.386 0.898 -41.604 1.00 95.06 89 ASN A O 1
ATOM 744 N N . VAL A 1 90 ? 20.292 2.294 -40.246 1.00 96.19 90 VAL A N 1
ATOM 745 C CA . VAL A 1 90 ? 20.149 3.360 -41.247 1.00 96.19 90 VAL A CA 1
ATOM 746 C C . VAL A 1 90 ? 21.504 3.992 -41.568 1.00 96.19 90 VAL A C 1
ATOM 748 O O . VAL A 1 90 ? 21.809 4.176 -42.747 1.00 96.19 90 VAL A O 1
ATOM 751 N N . LYS A 1 91 ? 22.333 4.296 -40.559 1.00 95.56 91 LYS A N 1
ATOM 752 C CA . LYS A 1 91 ? 23.692 4.827 -40.774 1.00 95.56 91 LYS A CA 1
ATOM 753 C C . LYS A 1 91 ? 24.566 3.842 -41.554 1.00 95.56 91 LYS A C 1
ATOM 755 O O . LYS A 1 91 ? 25.183 4.246 -42.532 1.00 95.56 91 LYS A O 1
ATOM 760 N N . MET A 1 92 ? 24.538 2.555 -41.202 1.00 95.25 92 MET A N 1
ATOM 761 C CA . MET A 1 92 ? 25.241 1.493 -41.936 1.00 95.25 92 MET A CA 1
ATOM 762 C C . MET A 1 92 ? 24.831 1.440 -43.412 1.00 95.25 92 MET A C 1
ATOM 764 O O . MET A 1 92 ? 25.688 1.427 -44.290 1.00 95.25 92 MET A O 1
ATOM 768 N N . ARG A 1 93 ? 23.523 1.470 -43.707 1.00 96.25 93 ARG A N 1
ATOM 769 C CA . ARG A 1 93 ? 23.020 1.468 -45.093 1.00 96.25 93 ARG A CA 1
ATOM 770 C C . ARG A 1 93 ? 23.430 2.717 -45.876 1.00 96.25 93 ARG A C 1
ATOM 772 O O . ARG A 1 93 ? 23.761 2.612 -47.053 1.00 96.25 93 ARG A O 1
ATOM 779 N N . LYS A 1 94 ? 23.421 3.895 -45.243 1.00 96.75 94 LYS A N 1
ATOM 7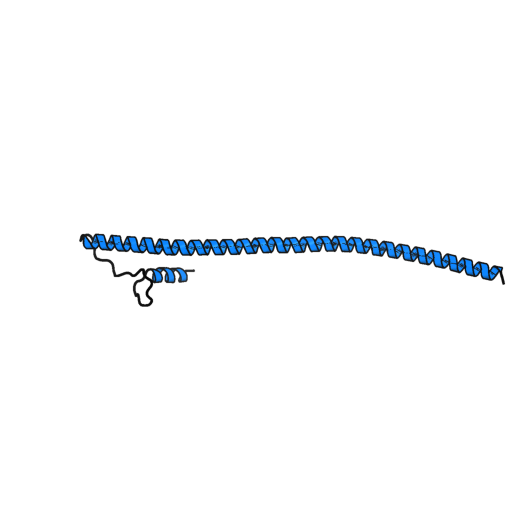80 C CA . LYS A 1 94 ? 23.896 5.144 -45.867 1.00 96.75 94 LYS A CA 1
ATOM 781 C C . LYS A 1 94 ? 25.391 5.087 -46.173 1.00 96.75 94 LYS A C 1
ATOM 783 O O . LYS A 1 94 ? 25.790 5.512 -47.255 1.00 96.75 94 LYS A O 1
ATOM 788 N N . ALA A 1 95 ? 26.177 4.527 -45.256 1.00 96.50 95 ALA A N 1
ATOM 789 C CA . ALA A 1 95 ? 27.609 4.355 -45.438 1.00 96.50 95 ALA A CA 1
ATOM 790 C C . ALA A 1 95 ? 27.939 3.366 -46.557 1.00 96.50 95 ALA A C 1
ATOM 792 O O . ALA A 1 95 ? 28.755 3.658 -47.424 1.00 96.50 95 ALA A O 1
ATOM 793 N N . TYR A 1 96 ? 27.211 2.248 -46.610 1.00 95.00 96 TYR A N 1
ATOM 794 C CA . TYR A 1 96 ? 27.312 1.280 -47.699 1.00 95.00 96 TYR A CA 1
ATOM 795 C C . TYR A 1 96 ? 27.005 1.896 -49.071 1.00 95.00 96 TYR A C 1
ATOM 797 O O . TYR A 1 96 ? 27.684 1.610 -50.050 1.00 95.00 96 TYR A O 1
ATOM 805 N N . ALA A 1 97 ? 26.027 2.803 -49.138 1.00 96.44 97 ALA A N 1
ATOM 806 C CA . ALA A 1 97 ? 25.705 3.555 -50.350 1.00 96.44 97 ALA A CA 1
ATOM 807 C C . ALA A 1 97 ? 26.699 4.697 -50.669 1.00 96.44 97 ALA A C 1
ATOM 809 O O . ALA A 1 97 ? 26.413 5.509 -51.547 1.00 96.44 97 ALA A O 1
ATOM 810 N N . GLY A 1 98 ? 27.812 4.818 -49.934 1.00 94.19 98 GLY A N 1
ATOM 811 C CA . GLY A 1 98 ? 28.833 5.854 -50.124 1.00 94.19 98 GLY A CA 1
ATOM 812 C C . GLY A 1 98 ? 28.400 7.268 -49.723 1.00 94.19 98 GLY A C 1
ATOM 813 O O . GLY A 1 98 ? 29.067 8.234 -50.078 1.00 94.19 98 GLY A O 1
ATOM 814 N N . LYS A 1 99 ? 27.275 7.419 -49.008 1.00 93.75 99 LYS A N 1
ATOM 815 C CA . LYS A 1 99 ? 26.721 8.736 -48.638 1.00 93.75 99 LYS A CA 1
ATOM 816 C C . LYS A 1 99 ? 27.310 9.302 -47.346 1.00 93.75 99 LYS A C 1
ATOM 818 O O . LYS A 1 99 ? 27.202 10.501 -47.115 1.00 93.75 99 LYS A O 1
ATOM 823 N N . THR A 1 100 ? 27.851 8.447 -46.481 1.00 94.25 100 THR A N 1
ATOM 824 C CA . THR A 1 100 ? 28.430 8.800 -45.174 1.00 94.25 100 THR A CA 1
ATOM 825 C C . THR A 1 100 ? 29.542 7.818 -44.801 1.00 94.25 100 THR A C 1
ATOM 827 O O . THR A 1 100 ? 29.690 6.782 -45.439 1.00 94.25 100 THR A O 1
ATOM 830 N N . GLU A 1 101 ? 30.292 8.094 -43.737 1.00 94.81 101 GLU A N 1
ATOM 831 C CA . GLU A 1 101 ? 31.218 7.119 -43.148 1.00 94.81 101 GLU A CA 1
ATOM 832 C C . GLU A 1 101 ? 30.480 6.034 -42.348 1.00 94.81 101 GLU A C 1
ATOM 834 O O . GLU A 1 101 ? 29.341 6.230 -41.901 1.00 94.81 101 GLU A O 1
ATOM 839 N N . TYR A 1 102 ? 31.129 4.877 -42.171 1.00 94.06 102 TYR A N 1
ATOM 840 C CA . TYR A 1 102 ? 30.588 3.783 -41.367 1.00 94.06 102 TYR A CA 1
ATOM 841 C C . TYR A 1 102 ? 30.554 4.162 -39.879 1.00 94.06 102 TYR A C 1
ATOM 843 O O . TYR A 1 102 ? 31.553 4.647 -39.348 1.00 94.06 102 TYR A O 1
ATOM 851 N N . PRO A 1 103 ? 29.430 3.930 -39.176 1.00 92.81 103 PRO A N 1
ATOM 852 C CA . PRO A 1 103 ? 29.373 4.139 -37.735 1.00 92.81 103 PRO A CA 1
ATOM 853 C C . PRO A 1 103 ? 30.275 3.141 -36.992 1.00 92.81 103 PRO A C 1
ATOM 855 O O . PRO A 1 103 ? 30.462 2.008 -37.435 1.00 92.81 103 PRO A O 1
ATOM 858 N N . LEU A 1 104 ? 30.777 3.544 -35.819 1.00 91.19 104 LEU A N 1
ATOM 859 C CA . LEU A 1 104 ? 31.508 2.652 -34.912 1.00 91.19 104 LEU A CA 1
ATOM 860 C C . LEU A 1 104 ? 30.660 1.428 -34.547 1.00 91.19 104 LEU A C 1
ATOM 862 O O . LEU A 1 104 ? 29.459 1.561 -34.299 1.00 91.19 104 LEU A O 1
ATOM 866 N N . ILE A 1 105 ? 31.299 0.256 -34.465 1.00 89.12 105 ILE A N 1
ATOM 867 C CA . ILE A 1 105 ? 30.637 -1.001 -34.095 1.00 89.12 105 ILE A CA 1
ATOM 868 C C . ILE A 1 105 ? 29.946 -0.818 -32.749 1.00 89.12 105 ILE A C 1
ATOM 870 O O . ILE A 1 105 ? 30.576 -0.429 -31.764 1.00 89.12 105 ILE A O 1
ATOM 874 N N . ARG A 1 106 ? 28.646 -1.110 -32.727 1.00 89.25 106 ARG A N 1
ATOM 875 C CA . ARG A 1 106 ? 27.795 -0.999 -31.548 1.00 89.25 106 ARG A CA 1
ATOM 876 C C . ARG A 1 106 ? 27.064 -2.309 -31.318 1.00 89.25 106 ARG A C 1
ATOM 878 O O . ARG A 1 106 ? 26.563 -2.912 -32.267 1.00 89.25 106 ARG A O 1
ATOM 885 N N . THR A 1 107 ? 27.009 -2.748 -30.068 1.00 90.06 107 THR A N 1
ATOM 886 C CA . THR A 1 107 ? 26.337 -3.991 -29.684 1.00 90.06 107 THR A CA 1
ATOM 887 C C . THR A 1 107 ? 24.988 -3.721 -29.028 1.00 90.06 107 THR A C 1
ATOM 889 O O . THR A 1 107 ? 24.729 -2.668 -28.435 1.00 90.06 107 THR A O 1
ATOM 892 N N . PHE A 1 108 ? 24.109 -4.709 -29.162 1.00 88.94 108 PHE A N 1
ATOM 893 C CA . PHE A 1 108 ? 22.730 -4.659 -28.685 1.00 88.94 108 PHE A CA 1
ATOM 894 C C . PHE A 1 108 ? 22.353 -5.938 -27.930 1.00 88.94 108 PHE A C 1
ATOM 896 O O . PHE A 1 108 ? 21.249 -6.048 -27.413 1.00 88.94 108 PHE A O 1
ATOM 903 N N . ASP A 1 109 ? 23.236 -6.928 -27.853 1.00 83.19 109 ASP A N 1
ATOM 904 C CA . ASP A 1 109 ? 22.993 -8.218 -27.202 1.00 83.19 109 ASP A CA 1
ATOM 905 C C . ASP A 1 109 ? 23.329 -8.212 -25.704 1.00 83.19 109 ASP A C 1
ATOM 907 O O . ASP A 1 109 ? 22.843 -9.067 -24.971 1.00 83.19 109 ASP A O 1
ATOM 911 N N . GLY A 1 110 ? 24.076 -7.210 -25.234 1.00 76.94 110 GLY A N 1
ATOM 912 C CA . GLY A 1 110 ? 24.353 -7.009 -23.815 1.00 76.94 110 GLY A CA 1
ATOM 913 C C . GLY A 1 110 ? 25.491 -7.848 -23.254 1.00 76.94 110 GLY A C 1
ATOM 914 O O . GLY A 1 110 ? 25.501 -8.106 -22.056 1.00 76.94 110 GLY A O 1
ATOM 915 N N . ARG A 1 111 ? 26.444 -8.266 -24.093 1.00 83.19 111 ARG A N 1
ATOM 916 C CA . ARG A 1 111 ? 27.650 -8.963 -23.625 1.00 83.19 111 ARG A CA 1
ATOM 917 C C . ARG A 1 111 ? 28.463 -8.093 -22.667 1.00 83.19 111 ARG A C 1
ATOM 919 O O . ARG A 1 111 ? 28.692 -6.917 -22.945 1.00 83.19 111 ARG A O 1
ATOM 926 N N . GLU A 1 112 ? 28.971 -8.714 -21.606 1.00 74.19 112 GLU A N 1
ATOM 927 C CA . GLU A 1 112 ? 29.718 -8.054 -20.523 1.00 74.19 112 GLU A CA 1
ATOM 928 C C . GLU A 1 112 ? 31.001 -7.355 -20.996 1.00 74.19 112 GLU A C 1
ATOM 930 O O . GLU A 1 112 ? 31.380 -6.323 -20.455 1.00 74.19 112 GLU A O 1
ATOM 935 N N . HIS A 1 113 ? 31.657 -7.873 -22.039 1.00 79.94 113 HIS A N 1
ATOM 936 C CA . HIS A 1 113 ? 32.909 -7.313 -22.568 1.00 79.94 113 HIS A CA 1
ATOM 937 C C . HIS A 1 113 ? 32.713 -6.336 -23.734 1.00 79.94 113 HIS A C 1
ATOM 939 O O . HIS A 1 113 ? 33.655 -6.053 -24.474 1.00 79.94 113 HIS A O 1
ATOM 945 N N . SER A 1 114 ? 31.492 -5.848 -23.962 1.00 81.75 114 SER A N 1
ATOM 946 C CA . SER A 1 114 ? 31.270 -4.872 -25.022 1.00 81.75 114 SER A CA 1
ATOM 947 C C . SER A 1 114 ? 31.665 -3.465 -24.579 1.00 81.75 114 SER A C 1
ATOM 949 O O . SER A 1 114 ? 31.143 -2.947 -23.601 1.00 81.75 114 SER A O 1
ATOM 951 N N . THR A 1 115 ? 32.545 -2.827 -25.349 1.00 80.56 115 THR A N 1
ATOM 952 C CA . THR A 1 115 ? 33.044 -1.464 -25.106 1.00 80.56 115 THR A CA 1
ATOM 953 C C . THR A 1 115 ? 32.163 -0.353 -25.690 1.00 80.56 115 THR A C 1
ATOM 955 O O . THR A 1 115 ? 32.380 0.813 -25.386 1.00 80.56 115 THR A O 1
ATOM 958 N N . ASN A 1 116 ? 31.182 -0.688 -26.536 1.00 86.94 116 ASN A N 1
ATOM 959 C CA . ASN A 1 116 ? 30.214 0.254 -27.108 1.00 86.94 116 ASN A CA 1
ATOM 960 C C . ASN A 1 116 ? 28.852 -0.442 -27.226 1.00 86.94 116 ASN A C 1
ATOM 962 O O . ASN A 1 116 ?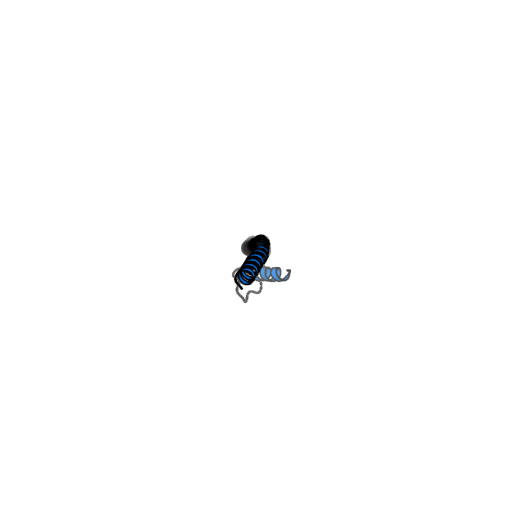 28.518 -1.028 -28.262 1.00 86.94 116 ASN A O 1
ATOM 966 N N . SER A 1 117 ? 28.094 -0.430 -26.131 1.00 90.81 117 SER A N 1
ATOM 967 C CA . SER A 1 117 ? 26.821 -1.141 -25.989 1.00 90.81 117 SER A CA 1
ATOM 968 C C . SER A 1 117 ? 25.699 -0.185 -25.623 1.00 90.81 117 SER A C 1
ATOM 970 O O . SER A 1 117 ? 25.850 0.633 -24.724 1.00 90.81 117 SER A O 1
ATOM 972 N N . VAL A 1 118 ? 24.525 -0.364 -26.235 1.00 90.25 118 VAL A N 1
ATOM 973 C CA . VAL A 1 118 ? 23.302 0.366 -25.843 1.00 90.25 118 VAL A CA 1
ATOM 974 C C . VAL A 1 118 ? 22.965 0.187 -24.362 1.00 90.25 118 VAL A C 1
ATOM 976 O O . VAL A 1 118 ? 22.372 1.072 -23.751 1.00 90.25 118 VAL A O 1
ATOM 979 N N . ASN A 1 119 ? 23.319 -0.956 -23.774 1.00 88.19 119 ASN A N 1
ATOM 980 C CA . ASN A 1 119 ? 23.041 -1.199 -22.364 1.00 88.19 119 ASN A CA 1
ATOM 981 C C . ASN A 1 119 ? 23.876 -0.295 -21.453 1.00 88.19 119 ASN A C 1
ATOM 983 O O . ASN A 1 119 ? 23.422 0.013 -20.356 1.00 88.19 119 ASN A O 1
ATOM 987 N N . GLN A 1 120 ? 25.058 0.141 -21.897 1.00 88.06 120 GLN A N 1
ATOM 988 C CA . GLN A 1 120 ? 25.871 1.081 -21.138 1.00 88.06 120 GLN A CA 1
ATOM 989 C C . GLN A 1 120 ? 25.195 2.453 -21.081 1.00 88.06 120 GLN A C 1
ATOM 991 O O . GLN A 1 120 ? 25.081 3.000 -19.994 1.00 88.06 120 GLN A O 1
ATOM 996 N N . ASP A 1 121 ? 24.631 2.942 -22.189 1.00 88.19 121 ASP A N 1
ATOM 997 C CA . ASP A 1 121 ? 23.839 4.181 -22.210 1.00 88.19 121 ASP A CA 1
ATOM 998 C C . ASP A 1 121 ? 22.652 4.110 -21.231 1.00 88.19 121 ASP A C 1
ATOM 1000 O O . ASP A 1 121 ? 22.352 5.074 -20.528 1.00 88.19 121 ASP A O 1
ATOM 1004 N N . LEU A 1 122 ? 21.987 2.948 -21.148 1.00 87.69 122 LEU A N 1
ATOM 1005 C CA . LEU A 1 122 ? 20.888 2.725 -20.202 1.00 87.69 122 LEU A CA 1
ATOM 1006 C C . LEU A 1 122 ? 21.362 2.703 -18.739 1.00 87.69 122 LEU A C 1
ATOM 1008 O O . LEU A 1 122 ? 20.669 3.246 -17.884 1.00 87.69 122 LEU A O 1
ATOM 1012 N N . MET A 1 123 ? 22.519 2.099 -18.449 1.00 87.31 123 MET A N 1
ATOM 1013 C CA . MET A 1 123 ? 23.124 2.108 -17.108 1.00 87.31 123 MET A CA 1
ATOM 1014 C C . MET A 1 123 ? 23.648 3.491 -16.720 1.00 87.31 123 MET A C 1
ATOM 1016 O O . MET A 1 123 ? 23.577 3.887 -15.563 1.00 87.31 123 MET A O 1
ATOM 1020 N N . GLU A 1 124 ? 24.203 4.237 -17.672 1.00 86.38 124 GLU A N 1
ATOM 1021 C CA . GLU A 1 124 ? 24.642 5.605 -17.442 1.00 86.38 124 GLU A CA 1
ATOM 1022 C C . GLU A 1 124 ? 23.444 6.491 -17.143 1.00 86.38 124 GLU A C 1
ATOM 1024 O O . GLU A 1 124 ? 23.503 7.210 -16.159 1.00 86.38 124 GLU A O 1
ATOM 1029 N N . ALA A 1 125 ? 22.334 6.370 -17.876 1.00 83.94 125 ALA A N 1
ATOM 1030 C CA . ALA A 1 125 ? 21.105 7.111 -17.592 1.00 83.94 125 ALA A CA 1
ATOM 1031 C C . ALA A 1 125 ? 20.539 6.851 -16.180 1.00 83.94 125 ALA A C 1
ATOM 1033 O O . ALA A 1 125 ? 19.961 7.758 -15.585 1.00 83.94 125 ALA A O 1
ATOM 1034 N N . GLU A 1 126 ? 20.734 5.652 -15.615 1.00 82.44 126 GLU A N 1
ATOM 1035 C CA . GLU A 1 126 ? 20.356 5.350 -14.224 1.00 82.44 126 GLU A CA 1
ATOM 1036 C C . GLU A 1 126 ? 21.177 6.138 -13.190 1.00 82.44 126 GLU A C 1
ATOM 1038 O O . GLU A 1 126 ? 20.689 6.348 -12.089 1.00 82.44 126 GLU A O 1
ATOM 1043 N N . LYS A 1 127 ? 22.393 6.598 -13.519 1.00 85.19 127 LYS A N 1
ATOM 1044 C CA . LYS A 1 127 ? 23.263 7.346 -12.588 1.00 85.19 127 LYS A CA 1
ATOM 1045 C C . LYS A 1 127 ? 22.897 8.826 -12.443 1.00 85.19 127 LYS A C 1
ATOM 1047 O O . LYS A 1 127 ? 23.474 9.505 -11.600 1.00 85.19 127 LYS A O 1
ATOM 1052 N N . TRP A 1 128 ? 22.028 9.349 -13.309 1.00 67.25 128 TRP A N 1
ATOM 1053 C CA . TRP A 1 128 ? 21.661 10.773 -13.345 1.00 67.25 128 TRP A CA 1
ATOM 1054 C C . TRP A 1 128 ? 20.431 11.095 -12.479 1.00 67.25 128 TRP A C 1
ATOM 1056 O O . TRP A 1 128 ? 19.977 12.239 -12.473 1.00 67.25 128 TRP A O 1
ATOM 1066 N N . TYR A 1 129 ? 19.923 10.102 -11.745 1.00 53.88 129 TYR A N 1
ATOM 1067 C CA . TYR A 1 129 ? 18.851 10.191 -10.754 1.00 53.88 129 TYR A CA 1
ATOM 1068 C C . TYR A 1 129 ? 19.326 9.600 -9.426 1.00 53.88 129 TYR A C 1
ATOM 1070 O O . TYR A 1 129 ? 18.877 10.115 -8.379 1.00 53.88 129 TYR A O 1
#

pLDDT: mean 92.59, std 7.74, range [53.88, 98.62]

Radius of gyration: 43.32 Å; chains: 1; bounding box: 76×20×126 Å

Secondary structure (DSSP, 8-state):
-HHHHHHHHHHHHHHHHHHHHHHHHHHHHHHHHHHHHHHHHHHHHHHHHHHHHHHHHHHHHHHHHHHHHHHHHHHHHHHHHHHHHHHHHHHHHHHHTTSSPPPPP-B-S--TT-SSBHHHHHHHHHTT-

Sequence (129 aa):
MTKEFETEVSKLQQQAIIENQAGRGEIDKLQHLLQLKDKEMNRVKKLAKNILDERTEVERFFLDALHQVKQQILLSRKHYKQIAQDAFNVKMRKAYAGKTEYPLIRTFDGREHSTNSVNQDLMEAEKWY